Protein AF-A0A5A5RKZ0-F1 (afdb_monomer_lite)

Structure (mmCIF, N/CA/C/O backbone):
data_AF-A0A5A5RKZ0-F1
#
_entry.id   AF-A0A5A5RKZ0-F1
#
loop_
_atom_site.group_PDB
_atom_site.id
_atom_site.type_symbol
_atom_site.label_atom_id
_atom_site.label_alt_id
_atom_site.label_comp_id
_atom_site.label_asym_id
_atom_site.label_entity_id
_atom_site.label_seq_id
_atom_site.pdbx_PDB_ins_code
_atom_site.Cartn_x
_atom_site.Cartn_y
_atom_site.Cartn_z
_atom_site.occupancy
_atom_site.B_iso_or_equiv
_atom_site.auth_seq_id
_atom_site.auth_comp_id
_atom_site.auth_asym_id
_atom_site.auth_atom_id
_atom_site.pdbx_PDB_model_num
ATOM 1 N N . MET A 1 1 ? 15.824 -0.423 -28.393 1.00 56.91 1 MET A N 1
ATOM 2 C CA . MET A 1 1 ? 14.698 -1.013 -27.634 1.00 56.91 1 MET A CA 1
ATOM 3 C C . MET A 1 1 ? 15.033 -1.323 -26.178 1.00 56.91 1 MET A C 1
ATOM 5 O O . MET A 1 1 ? 14.094 -1.387 -25.410 1.00 56.91 1 MET A O 1
ATOM 9 N N . VAL A 1 2 ? 16.312 -1.395 -25.773 1.00 61.56 2 VAL A N 1
ATOM 10 C CA . VAL A 1 2 ? 16.753 -1.613 -24.369 1.00 61.56 2 VAL A CA 1
ATOM 11 C C . VAL A 1 2 ? 16.332 -0.489 -23.393 1.00 61.56 2 VAL A C 1
ATOM 13 O O . VAL A 1 2 ? 16.466 -0.624 -22.187 1.00 61.56 2 VAL A O 1
ATOM 16 N N . ASP A 1 3 ? 15.800 0.623 -23.901 1.00 82.06 3 ASP A N 1
ATOM 17 C CA . ASP A 1 3 ? 15.531 1.827 -23.113 1.00 82.06 3 ASP A CA 1
ATOM 18 C C . ASP A 1 3 ? 14.182 1.777 -22.365 1.00 82.06 3 ASP A C 1
ATOM 20 O O . ASP A 1 3 ? 14.115 2.052 -21.174 1.00 82.06 3 ASP A O 1
ATOM 24 N N . ILE A 1 4 ? 13.097 1.353 -23.026 1.00 93.00 4 ILE A N 1
ATOM 25 C CA . ILE A 1 4 ? 11.739 1.429 -22.450 1.00 93.00 4 ILE A CA 1
ATOM 26 C C . ILE A 1 4 ? 11.542 0.404 -21.329 1.00 93.00 4 ILE A C 1
ATOM 28 O O . ILE A 1 4 ? 10.981 0.740 -20.294 1.00 93.00 4 ILE A O 1
ATOM 32 N N . GLU A 1 5 ? 12.015 -0.828 -21.512 1.00 94.69 5 GLU A N 1
ATOM 33 C CA . GLU A 1 5 ? 11.888 -1.892 -20.505 1.00 94.69 5 GLU A CA 1
ATOM 34 C C . GLU A 1 5 ? 12.656 -1.540 -19.225 1.00 94.69 5 GLU A C 1
ATOM 36 O O . GLU A 1 5 ? 12.107 -1.656 -18.135 1.00 94.69 5 GLU A O 1
ATOM 41 N N . ALA A 1 6 ? 13.872 -0.999 -19.358 1.00 94.81 6 ALA A N 1
ATOM 42 C CA . ALA A 1 6 ? 14.662 -0.532 -18.220 1.00 94.81 6 ALA A CA 1
ATOM 43 C C . ALA A 1 6 ? 13.997 0.650 -17.489 1.00 94.81 6 ALA A C 1
ATOM 45 O O . ALA A 1 6 ? 14.049 0.737 -16.263 1.00 94.81 6 ALA A O 1
ATOM 46 N N . HIS A 1 7 ? 13.343 1.556 -18.224 1.00 94.88 7 HIS A N 1
ATOM 47 C CA . HIS A 1 7 ? 12.584 2.653 -17.620 1.00 94.88 7 HIS A CA 1
ATOM 48 C C . HIS A 1 7 ? 11.332 2.156 -16.888 1.00 94.88 7 HIS A C 1
ATOM 50 O O . HIS A 1 7 ? 11.017 2.676 -15.820 1.00 94.88 7 HIS A O 1
ATOM 56 N N . LEU A 1 8 ? 10.632 1.154 -17.430 1.00 96.62 8 LEU A N 1
ATOM 57 C CA . LEU A 1 8 ? 9.496 0.527 -16.751 1.00 96.62 8 LEU A CA 1
ATOM 58 C C . LEU A 1 8 ? 9.943 -0.152 -15.453 1.00 96.62 8 LEU A C 1
ATOM 60 O O . LEU A 1 8 ? 9.371 0.126 -14.406 1.00 96.62 8 LEU A O 1
ATOM 64 N N . GLU A 1 9 ? 11.025 -0.931 -15.497 1.00 96.75 9 GLU A N 1
ATOM 65 C CA . GLU A 1 9 ? 11.580 -1.587 -14.309 1.00 96.75 9 GLU A CA 1
ATOM 66 C C . GLU A 1 9 ? 12.021 -0.571 -13.244 1.00 96.75 9 GLU A C 1
ATOM 68 O O . GLU A 1 9 ? 11.779 -0.755 -12.051 1.00 96.75 9 GLU A O 1
ATOM 73 N N . TYR A 1 10 ? 12.633 0.546 -13.648 1.00 97.06 10 TYR A N 1
ATOM 74 C CA . TYR A 1 10 ? 12.969 1.624 -12.719 1.00 97.06 10 TYR A CA 1
ATOM 75 C C . TYR A 1 10 ? 11.723 2.208 -12.037 1.00 97.06 10 TYR A C 1
ATOM 77 O O . TYR A 1 10 ? 11.720 2.403 -10.820 1.00 97.06 10 TYR A O 1
ATOM 85 N N . LEU A 1 11 ? 10.661 2.473 -12.802 1.00 98.00 11 LEU A N 1
ATOM 86 C CA . LEU A 1 11 ? 9.419 3.018 -12.258 1.00 98.00 11 LEU A CA 1
ATOM 87 C C . LEU A 1 11 ? 8.716 2.028 -11.323 1.00 98.00 11 LEU A C 1
ATOM 89 O O . LEU A 1 11 ? 8.234 2.450 -10.272 1.00 98.00 11 LEU A O 1
ATOM 93 N N . ASP A 1 12 ? 8.716 0.736 -11.649 1.00 98.00 12 ASP A N 1
ATOM 94 C CA . AS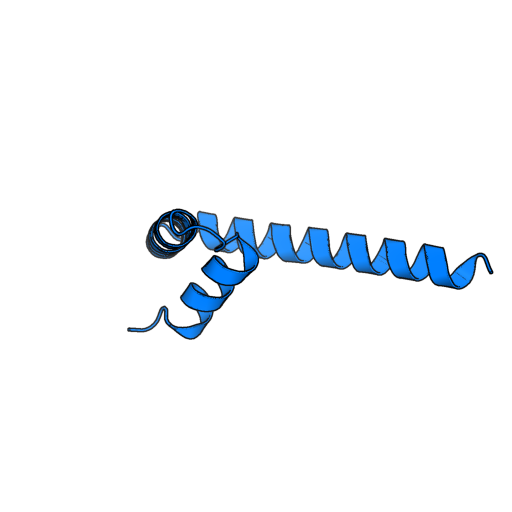P A 1 12 ? 8.176 -0.311 -10.776 1.00 98.00 12 ASP A CA 1
ATOM 95 C C . ASP A 1 12 ? 8.930 -0.355 -9.438 1.00 98.00 12 ASP A C 1
ATOM 97 O O . ASP A 1 12 ? 8.308 -0.308 -8.376 1.00 98.00 12 ASP A O 1
ATOM 101 N N . ASN A 1 13 ? 10.266 -0.296 -9.463 1.00 98.19 13 ASN A N 1
ATOM 102 C CA . ASN A 1 13 ? 11.082 -0.213 -8.245 1.00 98.19 13 ASN A CA 1
ATOM 103 C C . ASN A 1 13 ? 10.780 1.051 -7.417 1.00 98.19 13 ASN A C 1
ATOM 105 O O . ASN A 1 13 ? 10.744 1.013 -6.183 1.00 98.19 13 ASN A O 1
ATOM 109 N N . CYS A 1 14 ? 10.553 2.193 -8.073 1.00 98.00 14 CYS A N 1
ATOM 110 C CA . CYS A 1 14 ? 10.146 3.419 -7.386 1.00 98.00 14 CYS A CA 1
ATOM 111 C C . CYS A 1 14 ? 8.778 3.271 -6.707 1.00 98.00 14 CYS A C 1
ATOM 113 O O . CYS A 1 14 ? 8.604 3.750 -5.584 1.00 98.00 14 CYS A O 1
ATOM 115 N N . LEU A 1 15 ? 7.822 2.606 -7.362 1.00 97.12 15 LEU A N 1
ATOM 116 C CA . LEU A 1 15 ? 6.505 2.327 -6.793 1.00 97.12 15 LEU A CA 1
ATOM 117 C C . LEU A 1 15 ? 6.595 1.372 -5.602 1.00 97.12 15 LEU A C 1
ATOM 119 O O . LEU A 1 15 ? 5.951 1.622 -4.584 1.00 97.12 15 LEU A O 1
ATOM 123 N N . GLU A 1 16 ? 7.405 0.317 -5.689 1.00 97.31 16 GLU A N 1
ATOM 124 C CA . GLU A 1 16 ? 7.641 -0.601 -4.569 1.00 97.31 16 GLU A CA 1
ATOM 125 C C . GLU A 1 16 ? 8.214 0.130 -3.357 1.00 97.31 16 GLU A C 1
ATOM 127 O O . GLU A 1 16 ? 7.682 0.005 -2.252 1.00 97.31 16 GLU A O 1
ATOM 132 N N . LYS A 1 17 ? 9.232 0.971 -3.567 1.00 98.00 17 LYS A N 1
ATOM 133 C CA . LYS A 1 17 ? 9.825 1.766 -2.489 1.00 98.00 17 LYS A CA 1
ATOM 134 C C . LYS A 1 17 ? 8.805 2.704 -1.840 1.00 98.00 17 LYS A C 1
ATOM 136 O O . LYS A 1 17 ? 8.727 2.770 -0.617 1.00 98.00 17 LYS A O 1
ATOM 141 N N . LEU A 1 18 ? 8.001 3.399 -2.643 1.00 96.38 18 LEU A N 1
ATOM 142 C CA . LEU A 1 18 ? 6.969 4.295 -2.124 1.00 96.38 18 LEU A CA 1
ATOM 143 C C . LEU A 1 18 ? 5.896 3.531 -1.332 1.00 96.38 18 LEU A C 1
ATOM 145 O O . LEU A 1 18 ? 5.462 3.988 -0.276 1.00 96.38 18 LEU A O 1
ATOM 149 N N . ASN A 1 19 ? 5.481 2.357 -1.815 1.00 95.75 19 ASN A N 1
ATOM 150 C CA . ASN A 1 19 ? 4.531 1.503 -1.103 1.00 95.75 19 ASN A CA 1
ATOM 151 C C . ASN A 1 19 ? 5.092 1.033 0.247 1.00 95.75 19 ASN A C 1
ATOM 153 O O . ASN A 1 19 ? 4.357 1.041 1.235 1.00 95.75 19 ASN A O 1
ATOM 157 N N . GLN A 1 20 ? 6.382 0.688 0.300 1.00 96.88 20 GLN A N 1
ATOM 158 C CA . GLN A 1 20 ? 7.075 0.315 1.533 1.00 96.88 20 GLN A CA 1
ATOM 159 C C . GLN A 1 20 ? 7.095 1.477 2.539 1.00 96.88 20 GLN A C 1
ATOM 161 O O . GLN A 1 20 ? 6.726 1.294 3.695 1.00 96.88 20 GLN A O 1
ATOM 166 N N . GLU A 1 21 ? 7.446 2.689 2.097 1.00 97.50 21 GLU A N 1
ATOM 167 C CA . GLU A 1 21 ? 7.457 3.887 2.950 1.00 97.50 21 GLU A CA 1
ATOM 168 C C . GLU A 1 21 ? 6.058 4.196 3.521 1.00 97.50 21 GLU A C 1
ATOM 170 O O . GLU A 1 21 ? 5.912 4.511 4.704 1.00 97.50 21 GLU A O 1
ATOM 175 N N . ILE A 1 22 ? 5.002 4.058 2.710 1.00 96.50 22 ILE A N 1
ATOM 176 C CA . ILE A 1 22 ? 3.611 4.223 3.166 1.00 96.50 22 ILE A CA 1
ATOM 177 C C . ILE A 1 22 ? 3.248 3.164 4.210 1.00 96.50 22 ILE A C 1
ATOM 179 O O . ILE A 1 22 ? 2.567 3.474 5.193 1.00 96.50 22 ILE A O 1
ATOM 183 N N . GLU A 1 23 ? 3.664 1.915 4.007 1.00 95.56 23 GLU A N 1
ATOM 184 C CA . GLU A 1 23 ? 3.414 0.838 4.960 1.00 95.56 23 GLU A CA 1
ATOM 185 C C . GLU A 1 23 ? 4.122 1.094 6.294 1.00 95.56 23 GLU A C 1
ATOM 187 O O . GLU A 1 23 ? 3.477 1.007 7.338 1.00 95.56 23 GLU A O 1
ATOM 192 N N . GLU A 1 24 ? 5.390 1.500 6.276 1.00 97.12 24 GLU A N 1
ATOM 193 C CA . GLU A 1 24 ? 6.147 1.854 7.482 1.00 97.12 24 GLU A CA 1
ATOM 194 C C . GLU A 1 24 ? 5.479 2.996 8.261 1.00 97.12 24 GLU A C 1
ATOM 196 O O . GLU A 1 24 ? 5.263 2.887 9.471 1.00 97.12 24 GLU A O 1
ATOM 201 N N . LEU A 1 25 ? 5.065 4.065 7.571 1.00 95.56 25 LEU A N 1
ATOM 202 C CA . LEU A 1 25 ? 4.337 5.182 8.184 1.00 95.56 25 LEU A CA 1
ATOM 203 C C . LEU A 1 25 ? 2.978 4.751 8.753 1.00 95.56 25 LEU A C 1
ATOM 205 O O . LEU A 1 25 ? 2.569 5.225 9.814 1.00 95.56 25 LEU A O 1
ATOM 209 N N . THR A 1 26 ? 2.285 3.838 8.068 1.00 95.12 26 THR A N 1
ATOM 210 C CA . THR A 1 26 ? 1.008 3.278 8.531 1.00 95.12 26 THR A CA 1
ATOM 211 C C . THR A 1 26 ? 1.208 2.445 9.796 1.00 95.12 26 THR A C 1
ATOM 213 O O . THR A 1 26 ? 0.461 2.607 10.756 1.00 95.12 26 THR A O 1
ATOM 216 N N . GLN A 1 27 ? 2.220 1.574 9.823 1.00 95.19 27 GLN A N 1
ATOM 217 C CA . GLN A 1 27 ? 2.530 0.716 10.970 1.00 95.19 27 GLN A CA 1
ATOM 218 C C . GLN A 1 27 ? 3.019 1.520 12.183 1.00 95.19 27 GLN A C 1
ATOM 220 O O . GLN A 1 27 ? 2.735 1.148 13.321 1.00 95.19 27 GLN A O 1
ATOM 225 N N . ALA A 1 28 ? 3.697 2.648 11.958 1.00 96.25 28 ALA A N 1
ATOM 226 C CA . ALA A 1 28 ? 4.145 3.547 13.020 1.00 96.25 28 ALA A CA 1
ATOM 227 C C . ALA A 1 28 ? 2.994 4.278 13.743 1.00 96.25 28 ALA A C 1
ATOM 229 O O . ALA A 1 28 ? 3.207 4.848 14.815 1.00 96.25 28 ALA A O 1
ATOM 230 N N . ASN A 1 29 ? 1.774 4.270 13.191 1.00 94.69 29 ASN A N 1
ATOM 231 C CA . ASN A 1 29 ? 0.594 4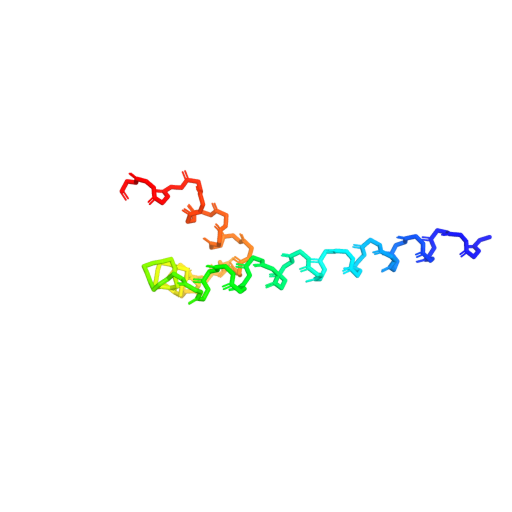.888 13.790 1.00 94.69 29 ASN A CA 1
ATOM 232 C C . ASN A 1 29 ? -0.510 3.846 14.030 1.00 94.69 29 ASN A C 1
ATOM 234 O O . ASN A 1 29 ? -1.223 3.442 13.113 1.00 94.69 29 ASN A O 1
ATOM 238 N N . GLN A 1 30 ? -0.707 3.471 15.296 1.00 95.19 30 GLN A N 1
ATOM 239 C CA . GLN A 1 30 ? -1.670 2.440 15.694 1.00 95.19 30 GLN A CA 1
ATOM 240 C C . GLN A 1 30 ? -3.102 2.712 15.197 1.00 95.19 30 GLN A C 1
ATOM 242 O O . GLN A 1 30 ? -3.770 1.804 14.707 1.00 95.19 30 GLN A O 1
ATOM 247 N N . GLN A 1 31 ? -3.565 3.965 15.261 1.00 94.62 31 GLN A N 1
ATOM 248 C CA . GLN A 1 31 ? -4.907 4.331 14.801 1.00 94.62 31 GLN A CA 1
ATOM 249 C C . GLN A 1 31 ? -5.051 4.151 13.282 1.00 94.62 31 GLN A C 1
ATOM 251 O O . GLN A 1 31 ? -6.099 3.726 12.795 1.00 94.62 31 GLN A O 1
ATOM 256 N N . TRP A 1 32 ? -4.006 4.479 12.522 1.00 95.62 32 TRP A N 1
ATOM 257 C CA . TRP A 1 32 ? -3.988 4.279 11.074 1.00 95.62 32 TRP A CA 1
ATOM 258 C C . TRP A 1 32 ? -3.952 2.799 10.720 1.00 95.62 32 TRP A C 1
ATOM 260 O O . TRP A 1 32 ? -4.743 2.364 9.886 1.00 95.62 32 TRP A O 1
ATOM 270 N N . LEU A 1 33 ? -3.097 2.024 11.390 1.00 96.56 33 LEU A N 1
ATOM 271 C CA . LEU A 1 33 ? -3.001 0.580 11.204 1.00 96.56 33 LEU A CA 1
ATOM 272 C C . LEU A 1 33 ? -4.355 -0.109 11.424 1.00 96.56 33 LEU A C 1
ATOM 274 O O . LEU A 1 33 ? -4.777 -0.919 10.601 1.00 96.56 33 LEU A O 1
ATOM 278 N N . GLU A 1 34 ? -5.070 0.246 12.492 1.00 96.75 34 GLU A N 1
ATOM 279 C CA . GLU A 1 34 ? -6.400 -0.295 12.791 1.00 96.75 34 GLU A CA 1
ATOM 280 C C . GLU A 1 34 ? -7.429 0.050 11.706 1.00 96.75 34 GLU A C 1
ATOM 282 O O . GLU A 1 34 ? -8.137 -0.838 11.224 1.00 96.75 34 GLU A O 1
ATOM 287 N N . LYS A 1 35 ? -7.482 1.315 11.264 1.00 95.62 35 LYS A N 1
ATOM 288 C CA . LYS A 1 35 ? -8.394 1.754 10.192 1.00 95.62 35 LYS A CA 1
ATOM 289 C C . LYS A 1 35 ? -8.080 1.064 8.856 1.00 95.62 35 LYS A C 1
ATOM 291 O O . LYS A 1 35 ? -8.996 0.605 8.175 1.00 95.62 35 LYS A O 1
ATOM 296 N N . VAL A 1 36 ? -6.800 0.953 8.494 1.00 96.75 36 VAL A N 1
ATOM 297 C CA . VAL A 1 36 ? -6.342 0.267 7.273 1.00 96.75 36 VAL A CA 1
ATOM 298 C C . VAL A 1 36 ? -6.707 -1.216 7.313 1.00 96.75 36 VAL A C 1
ATOM 300 O O . VAL A 1 36 ? -7.303 -1.727 6.364 1.00 96.75 36 VAL A O 1
ATOM 303 N N . ASN A 1 37 ? -6.419 -1.899 8.423 1.00 97.06 37 ASN A N 1
ATOM 304 C CA . ASN A 1 37 ? -6.736 -3.316 8.587 1.00 97.06 37 A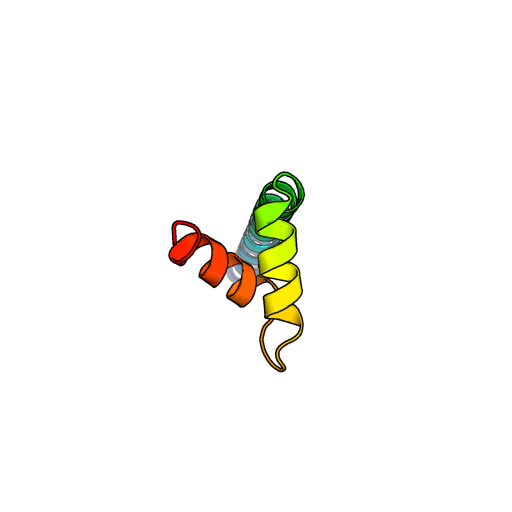SN A CA 1
ATOM 305 C C . ASN A 1 37 ? -8.241 -3.579 8.514 1.00 97.06 37 ASN A C 1
ATOM 307 O O . ASN A 1 37 ? -8.650 -4.545 7.872 1.00 97.06 37 ASN A O 1
ATOM 311 N N . LEU A 1 38 ? -9.065 -2.705 9.100 1.00 96.75 38 LEU A N 1
ATOM 312 C CA . LEU A 1 38 ? -10.519 -2.800 8.997 1.00 96.75 38 LEU A CA 1
ATOM 313 C C . LEU A 1 38 ? -10.988 -2.676 7.542 1.00 96.75 38 LEU A C 1
ATOM 315 O O . LEU A 1 38 ? -11.753 -3.518 7.076 1.00 96.75 38 LEU A O 1
ATOM 319 N N . LEU A 1 39 ? -10.514 -1.669 6.806 1.00 96.38 39 LEU A N 1
ATOM 320 C CA . LEU A 1 39 ? -10.905 -1.458 5.408 1.00 96.38 39 LEU A CA 1
ATOM 321 C C . LEU A 1 39 ? -10.523 -2.644 4.513 1.00 96.38 39 LEU A C 1
ATOM 323 O O . LEU A 1 39 ? -11.313 -3.032 3.657 1.00 96.38 39 LEU A O 1
ATOM 327 N N . LYS A 1 40 ? -9.366 -3.272 4.754 1.00 96.88 40 LYS A N 1
ATOM 328 C CA . LYS A 1 40 ? -8.910 -4.462 4.013 1.00 96.88 40 LYS A CA 1
ATOM 329 C C . LYS A 1 40 ? -9.769 -5.712 4.235 1.00 96.88 40 LYS A C 1
ATOM 331 O O . LYS A 1 40 ? -9.624 -6.679 3.493 1.00 96.88 40 LYS A O 1
ATOM 336 N N . THR A 1 41 ? -10.666 -5.719 5.225 1.00 97.38 41 THR A N 1
ATOM 337 C CA . THR A 1 41 ? -11.636 -6.818 5.395 1.00 97.38 41 THR A CA 1
ATOM 338 C C . THR A 1 41 ? -12.769 -6.775 4.367 1.00 97.38 41 THR A C 1
ATOM 340 O O . THR A 1 41 ? -13.449 -7.780 4.159 1.00 97.38 41 THR A O 1
ATOM 343 N N . VAL A 1 42 ? -12.974 -5.634 3.701 1.00 96.88 42 VAL A N 1
ATOM 344 C CA . VAL A 1 42 ? -14.007 -5.478 2.676 1.00 96.88 42 VAL A CA 1
ATOM 345 C C . VAL A 1 42 ? -13.520 -6.104 1.361 1.00 96.88 42 VAL A C 1
ATOM 347 O O . VAL A 1 42 ? -12.452 -5.730 0.867 1.00 96.88 42 VAL A O 1
ATOM 350 N N . PRO A 1 43 ? -14.287 -7.025 0.744 1.00 96.25 43 PRO A N 1
ATOM 351 C CA . PRO A 1 43 ? -13.913 -7.635 -0.529 1.00 96.25 43 PRO A CA 1
ATOM 352 C C . PRO A 1 43 ? -13.598 -6.590 -1.607 1.00 96.25 43 PRO A C 1
ATOM 354 O O . PRO A 1 43 ? -14.393 -5.689 -1.864 1.00 96.25 43 PRO A O 1
ATOM 357 N N . GLY A 1 44 ? -12.433 -6.722 -2.246 1.00 94.62 44 GLY A N 1
ATOM 358 C CA . GLY A 1 44 ? -11.963 -5.796 -3.282 1.00 94.62 44 GLY A CA 1
ATOM 359 C C . GLY A 1 44 ? -11.214 -4.560 -2.765 1.00 94.62 44 GLY A C 1
ATOM 360 O O 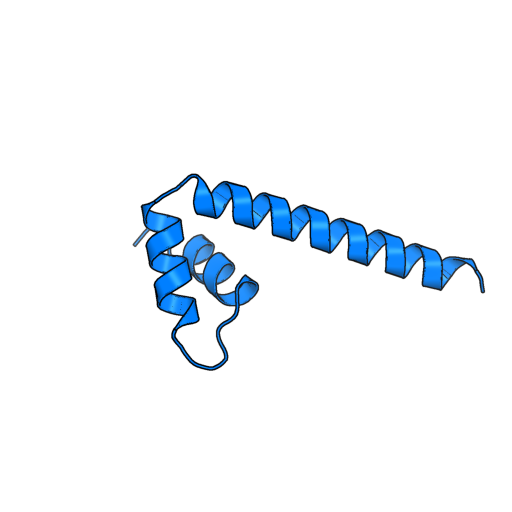. GLY A 1 44 ? -10.688 -3.806 -3.580 1.00 94.62 44 GLY A O 1
ATOM 361 N N . ILE A 1 45 ? -11.101 -4.358 -1.446 1.00 96.00 45 ILE A N 1
ATOM 362 C CA . ILE A 1 45 ? -10.311 -3.265 -0.863 1.00 96.00 45 ILE A CA 1
ATOM 363 C C . ILE A 1 45 ? -8.924 -3.776 -0.461 1.00 96.00 45 ILE A C 1
ATOM 365 O O . ILE A 1 45 ? -8.753 -4.483 0.528 1.00 96.00 45 ILE A O 1
ATOM 369 N N . GLY A 1 46 ? -7.917 -3.406 -1.254 1.00 94.94 46 GLY A N 1
ATOM 370 C CA . GLY A 1 46 ? -6.509 -3.709 -0.992 1.00 94.94 46 GLY A CA 1
ATOM 371 C C . GLY A 1 46 ? -5.766 -2.590 -0.257 1.00 94.94 46 GLY A C 1
ATOM 372 O O . GLY A 1 46 ? -6.332 -1.542 0.060 1.00 94.94 46 GLY A O 1
ATOM 373 N N . GLN A 1 47 ? -4.461 -2.798 -0.051 1.00 94.12 47 GLN A N 1
ATOM 374 C CA . GLN A 1 47 ? -3.574 -1.875 0.667 1.00 94.12 47 GLN A CA 1
ATOM 375 C C . GLN A 1 47 ? -3.685 -0.434 0.149 1.00 94.12 47 GLN A C 1
ATOM 377 O O . GLN A 1 47 ? -4.014 0.458 0.924 1.00 94.12 47 GLN A O 1
ATOM 382 N N . VAL A 1 48 ? -3.511 -0.221 -1.159 1.00 94.31 48 VAL A N 1
ATOM 383 C CA . VAL A 1 48 ? -3.514 1.117 -1.779 1.00 94.31 48 VAL A CA 1
ATOM 384 C C . VAL A 1 48 ? -4.820 1.871 -1.520 1.00 94.31 48 VAL A C 1
ATOM 386 O O . VAL A 1 48 ? -4.796 3.034 -1.129 1.00 94.31 48 VAL A O 1
ATOM 389 N N . ILE A 1 49 ? -5.972 1.217 -1.698 1.00 95.12 49 ILE A N 1
ATOM 390 C CA . ILE A 1 49 ? -7.279 1.853 -1.477 1.00 95.12 49 ILE A CA 1
ATOM 391 C C . ILE A 1 49 ? -7.453 2.177 0.008 1.00 95.12 49 ILE A C 1
ATOM 393 O O . ILE A 1 49 ? -7.859 3.284 0.352 1.00 95.12 49 ILE A O 1
ATOM 397 N N . SER A 1 50 ? -7.112 1.240 0.894 1.00 96.38 50 SER A N 1
ATOM 398 C CA . SER A 1 50 ? -7.258 1.436 2.337 1.00 96.38 50 SER A CA 1
ATOM 399 C C . SER A 1 50 ? -6.399 2.585 2.878 1.00 96.38 50 SER A C 1
ATOM 401 O O . SER A 1 50 ? -6.926 3.451 3.573 1.00 96.38 50 SER A O 1
ATOM 403 N N . THR A 1 51 ? -5.112 2.659 2.521 1.00 95.31 51 THR A N 1
ATOM 404 C CA . THR A 1 51 ? -4.214 3.738 2.963 1.00 95.31 51 THR A CA 1
ATOM 405 C C . THR A 1 51 ? -4.612 5.080 2.359 1.00 95.31 51 THR A C 1
ATOM 407 O O . THR A 1 51 ? -4.594 6.090 3.058 1.00 95.31 51 THR A O 1
ATOM 410 N N . THR A 1 52 ? -5.066 5.092 1.102 1.00 94.69 52 THR A N 1
ATOM 411 C CA . THR A 1 52 ? -5.591 6.300 0.447 1.00 94.69 52 THR A CA 1
ATOM 412 C C . THR A 1 52 ? -6.832 6.831 1.164 1.00 94.69 52 THR A C 1
ATOM 414 O O . THR A 1 52 ? -6.907 8.018 1.471 1.00 94.69 52 THR A O 1
ATOM 417 N N . LEU A 1 53 ? -7.797 5.964 1.487 1.00 94.12 53 LEU A N 1
ATOM 418 C CA . LEU A 1 53 ? -9.003 6.355 2.221 1.00 94.12 53 LEU A CA 1
ATOM 419 C C . LEU 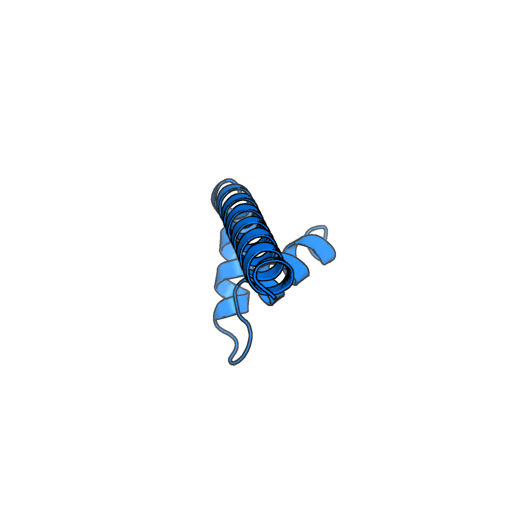A 1 53 ? -8.670 6.874 3.621 1.00 94.12 53 LEU A C 1
ATOM 421 O O . LEU A 1 53 ? -9.216 7.894 4.032 1.00 94.12 53 LEU A O 1
ATOM 425 N N . VAL A 1 54 ? -7.756 6.221 4.343 1.00 94.44 54 VAL A N 1
ATOM 426 C CA . VAL A 1 54 ? -7.322 6.694 5.666 1.00 94.44 54 VAL A CA 1
ATOM 427 C C . VAL A 1 54 ? -6.599 8.037 5.572 1.00 94.44 54 VAL A C 1
ATOM 429 O O . VAL A 1 54 ? -6.859 8.904 6.397 1.00 94.44 54 VAL A O 1
ATOM 432 N N . ALA A 1 55 ? -5.765 8.266 4.559 1.00 92.75 55 ALA A N 1
ATOM 433 C CA . ALA A 1 55 ? -5.097 9.553 4.372 1.00 92.75 55 ALA A CA 1
ATOM 434 C C . ALA A 1 55 ? -6.077 10.686 4.017 1.00 92.75 55 ALA A C 1
ATOM 436 O O . ALA A 1 55 ? -5.933 11.802 4.510 1.00 92.75 55 ALA A O 1
ATOM 437 N N . LEU A 1 56 ? -7.087 10.402 3.189 1.00 93.06 56 LEU A N 1
ATOM 438 C CA . LEU A 1 56 ? -8.079 11.393 2.758 1.00 93.06 56 LEU A CA 1
ATOM 439 C C . LEU A 1 56 ? -9.142 11.693 3.822 1.00 93.06 56 LEU A C 1
ATOM 441 O O . LEU A 1 56 ? -9.655 12.808 3.869 1.00 93.06 56 LEU A O 1
ATOM 445 N N . LEU A 1 57 ? -9.497 10.705 4.647 1.00 83.00 57 LEU A N 1
ATOM 446 C CA . LEU A 1 57 ? -10.624 10.781 5.588 1.00 83.00 57 LEU A CA 1
ATOM 447 C C . LEU A 1 57 ? -10.188 10.776 7.061 1.00 83.00 57 LEU A C 1
ATOM 449 O O . LEU A 1 57 ? -11.018 10.943 7.948 1.00 83.00 57 LEU A O 1
ATOM 453 N N . GLY A 1 58 ? -8.901 10.562 7.342 1.00 63.72 58 GLY A N 1
ATOM 454 C CA . GLY A 1 58 ? -8.363 10.260 8.673 1.00 63.72 58 GLY A CA 1
ATOM 455 C C . GLY A 1 58 ? -8.461 11.372 9.717 1.00 63.72 58 GLY A C 1
ATOM 456 O O . GLY A 1 58 ? -8.096 11.128 10.866 1.00 63.72 58 GLY A O 1
ATOM 457 N N . SER A 1 59 ? -8.959 12.548 9.340 1.00 57.59 5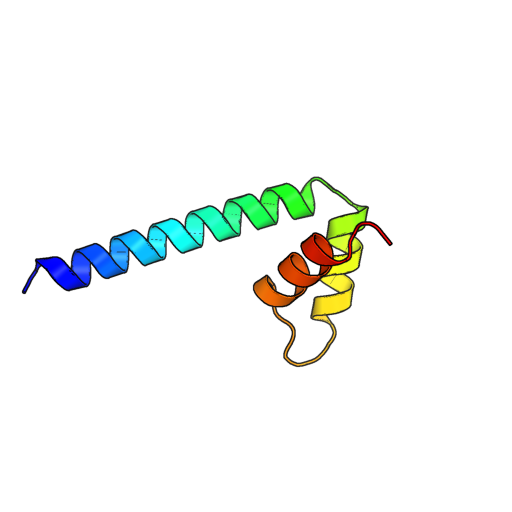9 SER A N 1
ATOM 458 C CA . SER A 1 59 ? -9.208 13.704 10.206 1.00 57.59 59 SER A CA 1
ATOM 459 C C . SER A 1 59 ? -10.647 13.809 10.737 1.00 57.59 59 SER A C 1
ATOM 461 O O . SER A 1 59 ? -10.925 14.755 11.476 1.00 57.59 59 SER A O 1
ATOM 463 N N . VAL A 1 60 ? -11.542 12.864 10.409 1.00 47.25 60 VAL A N 1
ATOM 464 C CA . VAL A 1 60 ? -12.919 12.790 10.949 1.00 47.25 60 VAL A CA 1
ATOM 465 C C . VAL A 1 60 ? -13.099 11.580 11.865 1.00 47.25 60 VAL A C 1
ATOM 467 O O . VAL A 1 60 ? -12.512 10.503 11.579 1.00 47.25 60 VAL A O 1
#

Foldseek 3Di:
DVPPVVVVVVVVVVVVVVLVVLVVVQVVDPVSVVQLVVQVVDPPDDNVNSSVCCVVPVVD

Sequence (60 aa):
MVDIEAHLEYLDNCLEKLNQEIEELTQANQQWLEKVNLLKTVPGIGQVISTTLVALLGSV

pLDDT: mean 92.26, std 10.97, range [47.25, 98.19]

Radius of gyration: 14.76 Å; chains: 1; bounding box: 31×21×43 Å

Organism: NCBI:txid2303981

Secondary structure (DSSP, 8-state):
-HHHHHHHHHHHHHHHHHHHHHHHHHHT-HHHHHHHHHHTTSTT--HHHHHHHHHHHTT-